Protein AF-A0A954C1U7-F1 (afdb_monomer_lite)

pLDDT: mean 88.23, std 14.97, range [43.31, 98.62]

Secondary structure (DSSP, 8-state):
--HHHHHHHHHHHHHHHHHHHHHIIIIIS--HHHHHHHHHHHHHHHHHHHHHS-HHHHHTTT-S--

Radius of gyration: 14.23 Å; chains: 1; bounding box: 32×27×35 Å

Foldseek 3Di:
DDPLQVVLVVLVVLLVVLVVQLCCCVPPVVNNVSNVVSVVVSVVSVVVVCVVDPVVSNVVSVPDDD

Structure (mmCIF, N/CA/C/O backbone):
data_AF-A0A954C1U7-F1
#
_entry.id   AF-A0A954C1U7-F1
#
loop_
_atom_site.group_PDB
_atom_site.id
_atom_site.type_symbol
_atom_site.label_atom_id
_atom_site.label_alt_id
_atom_site.label_comp_id
_atom_site.label_asym_id
_atom_site.label_entity_id
_atom_site.label_seq_id
_atom_site.pdbx_PDB_ins_code
_atom_site.Cartn_x
_atom_site.Cartn_y
_atom_site.Cartn_z
_atom_site.occupancy
_atom_site.B_iso_or_equiv
_atom_site.auth_seq_id
_atom_site.auth_comp_id
_atom_site.auth_asym_id
_atom_site.auth_atom_id
_atom_site.pdbx_PDB_model_num
ATOM 1 N N . MET A 1 1 ? 9.712 10.853 -21.474 1.00 60.25 1 MET A N 1
ATOM 2 C CA . MET A 1 1 ? 9.324 10.169 -20.218 1.00 60.25 1 MET A CA 1
ATOM 3 C C . MET A 1 1 ? 9.395 8.667 -20.459 1.00 60.25 1 MET A C 1
ATOM 5 O O . MET A 1 1 ? 8.700 8.186 -21.339 1.00 60.25 1 MET A O 1
ATOM 9 N N . ASN A 1 2 ? 10.288 7.950 -19.770 1.00 83.94 2 ASN A N 1
ATOM 10 C CA . ASN A 1 2 ? 10.406 6.489 -19.886 1.00 83.94 2 ASN A CA 1
ATOM 11 C C . ASN A 1 2 ? 9.195 5.825 -19.192 1.00 83.94 2 ASN A C 1
ATOM 13 O O . ASN A 1 2 ? 8.818 6.264 -18.104 1.00 83.94 2 ASN A O 1
ATOM 17 N N . VAL A 1 3 ? 8.598 4.794 -19.803 1.00 85.56 3 VAL A N 1
ATOM 18 C CA . VAL A 1 3 ? 7.470 4.020 -19.244 1.00 85.56 3 VAL A CA 1
ATOM 19 C C . VAL A 1 3 ? 7.772 3.553 -17.819 1.00 85.56 3 VAL A C 1
ATOM 21 O O . VAL A 1 3 ? 6.938 3.709 -16.932 1.00 85.56 3 VAL A O 1
ATOM 24 N N . THR A 1 4 ? 8.991 3.091 -17.553 1.00 85.25 4 THR A N 1
ATOM 25 C CA . THR A 1 4 ? 9.387 2.614 -16.224 1.00 85.25 4 THR A CA 1
ATOM 26 C C . THR A 1 4 ? 9.441 3.737 -15.184 1.00 85.25 4 THR A C 1
ATOM 28 O O . THR A 1 4 ? 9.066 3.540 -14.032 1.00 85.25 4 THR A O 1
ATOM 31 N N . ARG A 1 5 ? 9.800 4.957 -15.604 1.00 84.19 5 ARG A N 1
ATOM 32 C CA . ARG A 1 5 ? 9.768 6.158 -14.752 1.00 84.19 5 ARG A CA 1
ATOM 33 C C . ARG A 1 5 ? 8.339 6.590 -14.432 1.00 84.19 5 ARG A C 1
ATOM 35 O O . ARG A 1 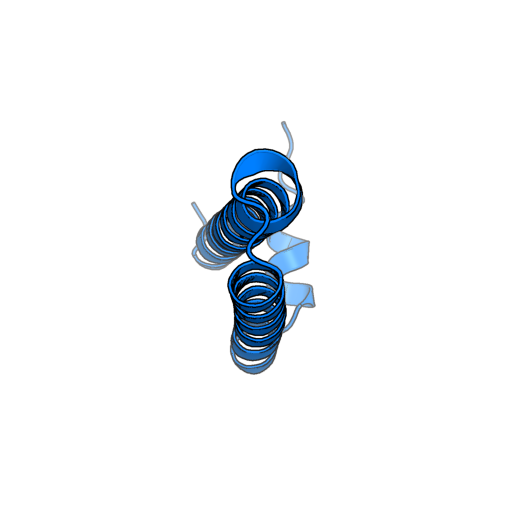5 ? 8.049 7.006 -13.316 1.00 84.19 5 ARG A O 1
ATOM 42 N N . ALA A 1 6 ? 7.449 6.500 -15.421 1.00 87.50 6 ALA A N 1
ATOM 43 C CA . ALA A 1 6 ? 6.029 6.779 -15.243 1.00 87.50 6 ALA A CA 1
ATOM 44 C C . ALA A 1 6 ? 5.394 5.807 -14.242 1.00 87.50 6 ALA A C 1
ATOM 46 O O . ALA A 1 6 ? 4.640 6.227 -13.365 1.00 87.50 6 ALA A O 1
ATOM 47 N N . LEU A 1 7 ? 5.737 4.522 -14.361 1.00 90.12 7 LEU A N 1
ATOM 48 C CA . LEU A 1 7 ? 5.294 3.475 -13.449 1.00 90.12 7 LEU A CA 1
ATOM 49 C C . LEU A 1 7 ? 5.807 3.709 -12.026 1.00 90.12 7 LEU A C 1
ATOM 51 O O . LEU A 1 7 ? 4.997 3.700 -11.106 1.00 90.12 7 LEU A O 1
ATOM 55 N N . ASP A 1 8 ? 7.099 3.995 -11.842 1.00 89.12 8 ASP A N 1
ATOM 56 C CA . ASP A 1 8 ? 7.668 4.272 -10.515 1.00 89.12 8 ASP A CA 1
ATOM 57 C C . ASP A 1 8 ? 7.019 5.497 -9.849 1.00 89.12 8 ASP A C 1
ATOM 59 O O . ASP A 1 8 ? 6.583 5.438 -8.697 1.00 89.12 8 ASP A O 1
ATOM 63 N N . ALA A 1 9 ? 6.859 6.594 -10.597 1.00 90.12 9 ALA A N 1
ATOM 64 C CA . ALA A 1 9 ? 6.211 7.801 -10.093 1.00 90.12 9 ALA A CA 1
ATOM 65 C C . ALA A 1 9 ? 4.751 7.547 -9.679 1.00 90.12 9 ALA A C 1
ATOM 67 O O . ALA A 1 9 ? 4.307 8.022 -8.631 1.00 90.12 9 ALA A O 1
ATOM 68 N N . ASN A 1 10 ? 3.997 6.791 -10.481 1.00 92.94 10 ASN A N 1
ATOM 69 C CA . ASN A 1 10 ? 2.608 6.458 -10.172 1.00 92.94 10 ASN A CA 1
ATOM 70 C C . ASN A 1 10 ? 2.491 5.468 -9.010 1.00 92.94 10 ASN A C 1
ATOM 72 O O . ASN A 1 10 ? 1.608 5.643 -8.170 1.00 92.94 10 ASN A 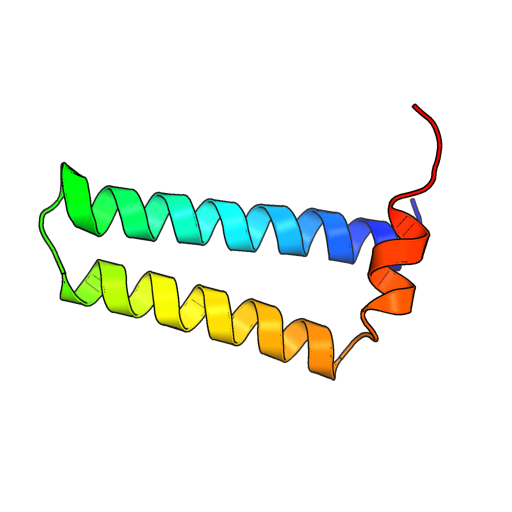O 1
ATOM 76 N N . LEU A 1 11 ? 3.395 4.487 -8.912 1.00 93.94 11 LEU A N 1
ATOM 77 C CA . LEU A 1 11 ? 3.467 3.585 -7.766 1.00 93.94 11 LEU A CA 1
ATOM 78 C C . LEU A 1 11 ? 3.700 4.382 -6.479 1.00 93.94 11 LEU A C 1
ATOM 80 O O . LEU A 1 11 ? 2.921 4.251 -5.540 1.00 93.94 11 LEU A O 1
ATOM 84 N N . ASN A 1 12 ? 4.698 5.269 -6.448 1.00 93.50 12 ASN A N 1
ATOM 85 C CA . ASN A 1 12 ? 4.986 6.090 -5.269 1.00 93.50 12 ASN A CA 1
ATOM 86 C C . ASN A 1 12 ? 3.777 6.946 -4.850 1.00 93.50 12 ASN A C 1
ATOM 88 O O . ASN A 1 12 ? 3.419 6.970 -3.673 1.00 93.50 12 ASN A O 1
ATOM 92 N N . ARG A 1 13 ? 3.093 7.591 -5.806 1.00 96.31 13 ARG A N 1
ATOM 93 C CA . ARG A 1 13 ? 1.872 8.372 -5.527 1.00 96.31 13 ARG A CA 1
ATOM 94 C C . ARG A 1 13 ? 0.743 7.512 -4.967 1.00 96.31 13 ARG A C 1
ATOM 96 O O . ARG A 1 13 ? 0.084 7.930 -4.019 1.00 96.31 13 ARG A O 1
ATOM 103 N N . ALA A 1 14 ? 0.515 6.329 -5.533 1.00 97.00 14 ALA A N 1
ATOM 104 C CA . ALA A 1 14 ? -0.526 5.420 -5.063 1.00 97.00 14 ALA A CA 1
ATOM 105 C C . ALA A 1 14 ? -0.243 4.931 -3.634 1.00 97.00 14 ALA A C 1
ATOM 107 O O . ALA A 1 14 ? -1.142 4.925 -2.791 1.00 97.00 14 ALA A O 1
ATOM 108 N N . LEU A 1 15 ? 1.009 4.569 -3.338 1.00 97.06 15 LEU A N 1
ATOM 109 C CA . LEU A 1 15 ? 1.413 4.132 -2.002 1.00 97.06 15 LEU A CA 1
ATOM 110 C C . LEU A 1 15 ? 1.277 5.255 -0.969 1.00 97.06 15 LEU A C 1
ATOM 112 O O . LEU A 1 15 ? 0.796 4.998 0.135 1.00 97.06 15 LEU A O 1
ATOM 116 N N . GLU A 1 16 ? 1.638 6.488 -1.330 1.00 98.31 16 GLU A N 1
ATOM 117 C CA . GLU A 1 16 ? 1.488 7.648 -0.449 1.00 98.31 16 GLU A CA 1
ATOM 118 C C . GLU A 1 16 ? 0.015 8.009 -0.226 1.00 98.31 16 GLU A C 1
ATOM 120 O O . GLU A 1 16 ? -0.403 8.218 0.911 1.00 98.31 16 GLU A O 1
ATOM 125 N N . ALA A 1 17 ? -0.814 7.983 -1.273 1.00 98.31 17 ALA A N 1
ATOM 126 C CA . ALA A 1 17 ? -2.254 8.190 -1.136 1.00 98.31 17 ALA A CA 1
ATOM 127 C C . ALA A 1 17 ? -2.886 7.157 -0.186 1.00 98.31 17 ALA A C 1
ATOM 129 O O . ALA A 1 17 ? -3.669 7.514 0.694 1.00 98.31 17 ALA A O 1
ATOM 130 N N . LEU A 1 18 ? -2.504 5.881 -0.299 1.00 98.56 18 LEU A N 1
ATOM 131 C CA . LEU A 1 18 ? -2.973 4.831 0.609 1.00 98.56 18 LEU A CA 1
ATOM 132 C C . LEU A 1 18 ? -2.475 5.030 2.047 1.00 98.56 18 LEU A C 1
ATOM 134 O O . LEU A 1 18 ? -3.211 4.722 2.984 1.00 98.56 18 LEU A O 1
ATOM 138 N N . ARG A 1 19 ? -1.262 5.566 2.236 1.00 98.44 19 ARG A N 1
ATOM 139 C CA . ARG A 1 19 ? -0.741 5.943 3.559 1.00 98.44 19 ARG A CA 1
ATOM 140 C C . ARG A 1 19 ? -1.566 7.074 4.176 1.00 98.44 19 ARG A C 1
ATOM 142 O O . ARG A 1 19 ? -1.941 6.981 5.339 1.00 98.44 19 ARG A O 1
ATOM 149 N N . VAL A 1 20 ? -1.919 8.092 3.392 1.00 98.56 20 VAL A N 1
ATOM 150 C CA . VAL A 1 20 ? -2.791 9.190 3.841 1.00 98.56 20 VAL A CA 1
ATOM 151 C C . VAL A 1 20 ? -4.179 8.671 4.225 1.00 98.56 20 VAL A C 1
ATOM 153 O O . VAL A 1 20 ? -4.704 9.055 5.266 1.00 98.56 20 VAL A O 1
ATOM 156 N N . VAL A 1 21 ? -4.763 7.760 3.439 1.00 98.50 21 VAL A N 1
ATOM 157 C CA . VAL A 1 21 ? -6.046 7.120 3.784 1.00 98.50 21 VAL A CA 1
ATOM 158 C C . VAL A 1 21 ? -5.931 6.293 5.071 1.00 98.50 21 VAL A C 1
ATOM 160 O O . VAL A 1 21 ? -6.829 6.353 5.912 1.00 98.50 21 VAL A O 1
ATOM 163 N N . GLU A 1 22 ? -4.835 5.548 5.255 1.00 98.50 22 GLU A N 1
ATOM 164 C CA . GLU A 1 22 ? -4.543 4.796 6.485 1.00 98.50 22 GLU A CA 1
ATOM 165 C C . GLU A 1 22 ? -4.487 5.724 7.710 1.00 98.50 22 GLU A C 1
ATOM 167 O O . GLU A 1 22 ? -5.161 5.458 8.711 1.00 98.50 22 GLU A O 1
ATOM 172 N N . ASP A 1 23 ? -3.739 6.825 7.616 1.00 98.62 23 ASP A N 1
ATOM 173 C CA . ASP A 1 23 ? -3.584 7.807 8.691 1.00 98.62 23 ASP A CA 1
ATOM 174 C C . ASP A 1 23 ? -4.900 8.536 8.982 1.00 98.62 23 ASP A C 1
ATOM 176 O O . ASP A 1 23 ? -5.295 8.659 10.140 1.00 98.62 23 ASP A O 1
ATOM 180 N N . TYR A 1 24 ? -5.641 8.950 7.952 1.00 98.62 24 TYR A N 1
ATOM 181 C CA . TYR A 1 24 ? -6.947 9.591 8.114 1.00 98.62 24 TYR A CA 1
ATOM 18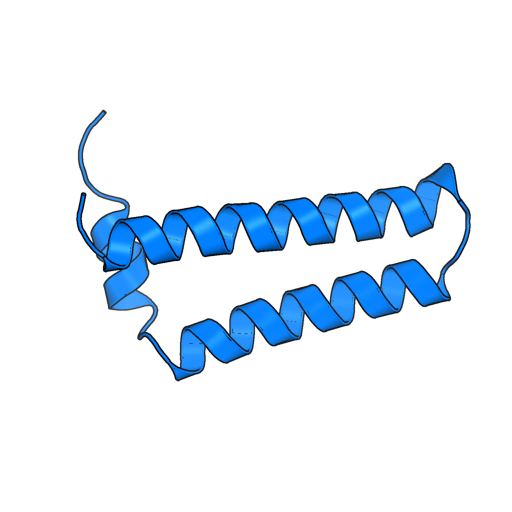2 C C . TYR A 1 24 ? -7.945 8.660 8.817 1.00 98.62 24 TYR A C 1
ATO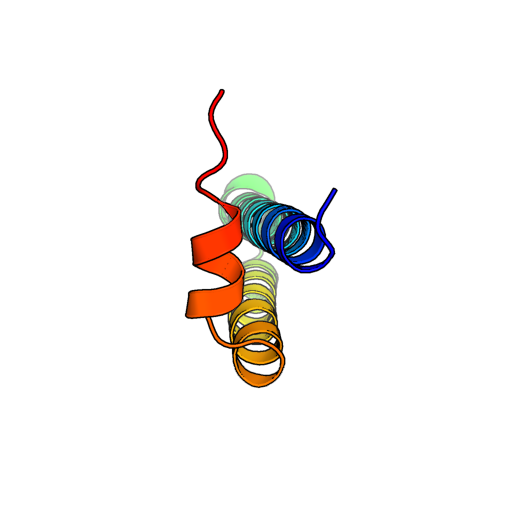M 184 O O . TYR A 1 24 ? -8.614 9.052 9.778 1.00 98.62 24 TYR A O 1
ATOM 192 N N . ALA A 1 25 ? -8.002 7.392 8.401 1.00 98.44 25 ALA A N 1
ATOM 193 C CA . ALA A 1 25 ? -8.849 6.393 9.038 1.00 98.44 25 ALA A CA 1
ATOM 194 C C . ALA A 1 25 ? -8.445 6.126 10.497 1.00 98.44 25 ALA A C 1
ATOM 196 O O . ALA A 1 25 ? -9.321 5.887 11.331 1.00 98.44 25 ALA A O 1
ATOM 197 N N . ARG A 1 26 ? -7.144 6.163 10.815 1.00 97.75 26 ARG A N 1
ATOM 198 C CA . ARG A 1 26 ? -6.623 5.919 12.166 1.00 97.75 26 ARG A CA 1
ATOM 199 C C . ARG A 1 26 ? -6.837 7.104 13.102 1.00 97.75 26 ARG A C 1
ATOM 201 O O . ARG A 1 26 ? -7.296 6.898 14.220 1.00 97.75 26 ARG A O 1
ATOM 208 N N . PHE A 1 27 ? -6.488 8.306 12.658 1.00 97.88 27 PHE A N 1
ATOM 209 C CA . PHE A 1 27 ? -6.339 9.471 13.529 1.00 97.88 27 PHE A CA 1
ATOM 210 C C . PHE A 1 27 ? -7.513 10.446 13.463 1.00 97.88 27 PHE A C 1
ATOM 212 O O . PHE A 1 27 ? -7.768 11.127 14.449 1.00 97.88 27 PHE A O 1
ATOM 219 N N . VAL A 1 28 ? -8.239 10.509 12.341 1.00 98.25 28 VAL A N 1
ATOM 220 C CA . VAL A 1 28 ? -9.361 11.450 12.174 1.00 98.25 28 VAL A CA 1
ATOM 221 C C . VAL A 1 28 ? -10.700 10.745 12.353 1.00 98.25 28 VAL A C 1
ATOM 223 O O . VAL A 1 28 ? -11.524 11.170 13.154 1.00 98.25 28 VAL A O 1
ATOM 226 N N . VAL A 1 29 ? -10.922 9.642 11.632 1.00 97.69 29 VAL A N 1
ATOM 227 C CA . VAL A 1 29 ? -12.222 8.942 11.642 1.00 97.69 29 VAL A CA 1
ATOM 228 C C . VAL A 1 29 ? -12.317 7.903 12.766 1.00 97.69 29 VAL A C 1
ATOM 230 O O . VAL A 1 29 ? -13.415 7.493 13.135 1.00 97.69 29 VAL A O 1
ATOM 233 N N . GLY A 1 30 ? -11.187 7.424 13.296 1.00 97.25 30 GLY A N 1
ATOM 234 C CA . GLY A 1 30 ? -11.169 6.397 14.344 1.00 97.25 30 GLY A CA 1
ATOM 235 C C . GLY A 1 30 ? -11.730 5.041 13.891 1.00 97.25 30 GLY A C 1
ATOM 236 O O . GLY A 1 30 ? -12.342 4.321 14.677 1.00 97.25 30 GLY A O 1
ATOM 237 N N . ARG A 1 31 ? -11.549 4.669 12.613 1.00 98.00 31 ARG A N 1
ATOM 238 C CA . ARG A 1 31 ? -12.020 3.399 12.026 1.00 98.00 31 ARG A CA 1
ATOM 239 C C . ARG A 1 31 ? -10.853 2.431 11.803 1.00 98.00 31 ARG A C 1
ATOM 241 O O . ARG A 1 31 ? -10.343 2.329 10.683 1.00 98.00 31 ARG A O 1
ATOM 248 N N . PRO A 1 32 ? -10.457 1.637 12.815 1.00 95.94 32 PRO A N 1
ATOM 249 C CA . PRO A 1 32 ? -9.282 0.767 12.721 1.00 95.94 32 PRO A CA 1
ATOM 250 C C . PRO A 1 32 ? -9.404 -0.312 11.634 1.00 95.94 32 PRO A C 1
ATOM 252 O O . PRO A 1 32 ? -8.395 -0.731 11.074 1.00 95.94 32 PRO A O 1
ATOM 255 N N . GLY A 1 33 ? -10.625 -0.745 11.293 1.00 98.19 33 GLY A N 1
ATOM 256 C CA . GLY A 1 33 ? -10.858 -1.658 10.167 1.00 98.19 33 GLY A CA 1
ATOM 257 C C . GLY A 1 33 ? -10.463 -1.053 8.817 1.00 98.19 33 GLY A C 1
ATOM 258 O O . GLY A 1 33 ? -9.760 -1.699 8.045 1.00 98.19 33 GLY A O 1
ATOM 259 N N . ALA A 1 34 ? -10.834 0.207 8.571 1.00 97.94 34 ALA A N 1
ATOM 260 C CA . ALA A 1 34 ? -10.487 0.917 7.341 1.00 97.94 34 ALA A CA 1
ATOM 261 C C . ALA A 1 34 ? -8.978 1.191 7.254 1.00 97.94 34 ALA A C 1
ATOM 263 O O . ALA A 1 34 ? -8.380 0.983 6.202 1.00 97.94 34 ALA A O 1
ATOM 264 N N . ALA A 1 35 ? -8.337 1.550 8.373 1.00 98.38 35 ALA A N 1
ATOM 265 C CA . ALA A 1 35 ? -6.883 1.710 8.420 1.00 98.38 35 ALA A CA 1
ATOM 266 C C . ALA A 1 35 ? -6.148 0.398 8.075 1.00 98.38 35 ALA A C 1
ATOM 268 O O . ALA A 1 35 ? -5.213 0.397 7.276 1.00 98.38 35 ALA A O 1
ATOM 269 N N . ARG A 1 36 ? -6.598 -0.747 8.618 1.00 98.56 36 ARG A N 1
ATOM 270 C CA . ARG A 1 36 ? -6.033 -2.065 8.268 1.00 98.56 36 ARG A CA 1
ATOM 271 C C . ARG A 1 36 ? -6.238 -2.413 6.797 1.00 98.56 36 ARG A C 1
ATOM 273 O O . ARG A 1 36 ? -5.321 -2.941 6.175 1.00 98.56 36 ARG A O 1
ATOM 280 N N . GLN A 1 37 ? -7.410 -2.113 6.245 1.00 98.50 37 GLN A N 1
ATOM 281 C CA . GLN A 1 37 ? -7.703 -2.360 4.837 1.00 98.50 37 GLN A CA 1
ATOM 282 C C . GLN A 1 37 ? -6.817 -1.505 3.920 1.00 98.50 37 GLN A C 1
ATOM 284 O O . GLN A 1 37 ? -6.219 -2.044 2.993 1.00 98.50 37 GLN A O 1
ATOM 289 N N . ALA A 1 38 ? -6.655 -0.211 4.212 1.00 98.31 38 ALA A N 1
ATOM 290 C CA . ALA A 1 38 ? -5.763 0.676 3.464 1.00 98.31 38 ALA A CA 1
ATOM 291 C C . ALA A 1 38 ? -4.307 0.182 3.501 1.00 98.31 38 ALA A C 1
ATOM 293 O O . ALA A 1 38 ? -3.660 0.080 2.457 1.00 98.31 38 ALA A O 1
ATOM 294 N N . LYS A 1 39 ? -3.824 -0.234 4.680 1.00 98.31 39 LYS A N 1
ATOM 295 C CA . LYS A 1 39 ? -2.506 -0.863 4.836 1.00 98.31 39 LYS A CA 1
ATOM 296 C C . LYS A 1 39 ? -2.367 -2.126 3.976 1.00 98.31 39 LYS A C 1
ATOM 298 O O . LYS A 1 39 ? -1.360 -2.292 3.292 1.00 98.31 39 LYS A O 1
ATOM 303 N N . ALA A 1 40 ? -3.365 -3.011 3.995 1.00 98.56 40 ALA A N 1
ATOM 304 C CA . ALA A 1 40 ? -3.348 -4.249 3.216 1.00 98.56 40 ALA A CA 1
ATOM 305 C C . ALA A 1 40 ? -3.312 -3.975 1.704 1.00 98.56 40 ALA A C 1
ATOM 307 O O . ALA A 1 40 ? -2.487 -4.557 1.003 1.00 98.56 40 ALA A O 1
ATOM 308 N N . ILE A 1 41 ? -4.130 -3.037 1.215 1.00 98.44 41 ILE A N 1
ATOM 309 C CA . ILE A 1 41 ? -4.135 -2.623 -0.197 1.00 98.44 41 ILE A CA 1
ATOM 310 C C . ILE A 1 41 ? -2.779 -2.025 -0.586 1.00 98.44 41 ILE A C 1
ATOM 312 O O . ILE A 1 41 ? -2.260 -2.342 -1.654 1.00 98.44 41 ILE A O 1
ATOM 316 N N . ARG A 1 42 ? -2.159 -1.217 0.285 1.00 98.19 42 ARG A N 1
ATOM 317 C CA . ARG A 1 42 ? -0.825 -0.639 0.053 1.00 98.19 42 ARG A CA 1
ATOM 318 C C . ARG A 1 42 ? 0.244 -1.714 -0.126 1.00 98.19 42 ARG A C 1
ATOM 320 O O . ARG A 1 42 ? 1.019 -1.644 -1.076 1.00 98.19 42 ARG A O 1
ATOM 327 N N . HIS A 1 43 ? 0.257 -2.730 0.737 1.00 97.81 43 HIS A N 1
ATOM 328 C CA . HIS A 1 43 ? 1.177 -3.863 0.602 1.00 97.81 43 HIS A CA 1
ATOM 329 C C . HIS A 1 43 ? 0.898 -4.698 -0.653 1.00 97.81 43 HIS A C 1
ATOM 331 O O . HIS A 1 43 ? 1.838 -5.017 -1.3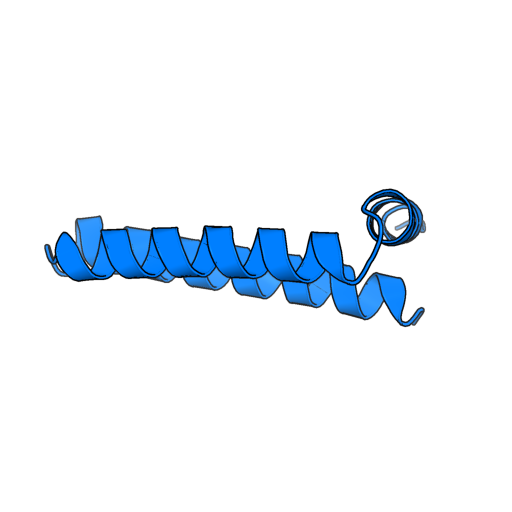76 1.00 97.81 43 HIS A O 1
ATOM 337 N N . ALA A 1 44 ? -0.371 -4.998 -0.944 1.00 97.81 44 ALA A N 1
ATOM 338 C CA . ALA A 1 44 ? -0.756 -5.755 -2.134 1.00 97.81 44 ALA A CA 1
ATOM 339 C C . ALA A 1 44 ? -0.381 -5.017 -3.429 1.00 97.81 44 ALA A C 1
ATOM 341 O O . ALA A 1 44 ? 0.138 -5.629 -4.354 1.00 97.81 44 ALA A O 1
ATOM 342 N N . THR A 1 45 ? -0.567 -3.694 -3.470 1.00 96.31 45 THR A N 1
ATOM 343 C CA . THR A 1 45 ? -0.193 -2.847 -4.614 1.00 96.31 45 THR A CA 1
ATOM 344 C C . THR A 1 45 ? 1.314 -2.883 -4.852 1.00 96.31 45 THR A C 1
ATOM 346 O O . THR A 1 45 ? 1.758 -3.102 -5.975 1.00 96.31 45 THR A O 1
ATOM 349 N N . HIS A 1 46 ? 2.111 -2.708 -3.793 1.00 94.62 46 HIS A N 1
ATOM 350 C CA . HIS A 1 46 ? 3.568 -2.777 -3.894 1.00 94.62 46 HIS A CA 1
ATOM 351 C C . HIS A 1 46 ? 4.044 -4.160 -4.366 1.00 94.62 46 HIS A C 1
ATOM 353 O O . HIS A 1 46 ? 4.895 -4.246 -5.248 1.00 94.62 46 HIS A O 1
ATOM 359 N N . ALA A 1 47 ? 3.487 -5.238 -3.803 1.00 94.75 47 ALA A N 1
ATOM 360 C CA . ALA A 1 47 ? 3.833 -6.605 -4.186 1.00 94.75 47 ALA A CA 1
ATOM 361 C C . ALA A 1 47 ? 3.473 -6.900 -5.650 1.00 94.75 47 ALA A C 1
ATOM 363 O O . ALA A 1 47 ? 4.335 -7.334 -6.406 1.00 94.75 47 ALA A O 1
ATOM 364 N N . ALA A 1 48 ? 2.249 -6.567 -6.072 1.00 94.25 48 ALA A N 1
ATOM 365 C CA . ALA A 1 48 ? 1.784 -6.797 -7.438 1.00 94.25 48 ALA A CA 1
ATOM 366 C C . ALA A 1 48 ? 2.662 -6.086 -8.478 1.00 94.25 48 ALA A C 1
ATOM 368 O O . ALA A 1 48 ? 2.986 -6.657 -9.515 1.00 94.25 48 ALA A O 1
ATOM 369 N N . VAL A 1 49 ? 3.101 -4.851 -8.209 1.00 92.38 49 VAL A N 1
ATOM 370 C CA . VAL A 1 49 ? 4.001 -4.156 -9.142 1.00 92.38 49 VAL A CA 1
ATOM 371 C C . VAL A 1 49 ? 5.392 -4.790 -9.168 1.00 92.38 49 VAL A C 1
ATOM 373 O O . VAL A 1 49 ? 5.977 -4.893 -10.242 1.00 92.38 49 VAL A O 1
ATOM 376 N N . HIS A 1 50 ? 5.903 -5.267 -8.032 1.00 88.94 50 HIS A N 1
ATOM 377 C CA . HIS A 1 50 ? 7.195 -5.955 -7.977 1.00 88.94 50 HIS A CA 1
ATOM 378 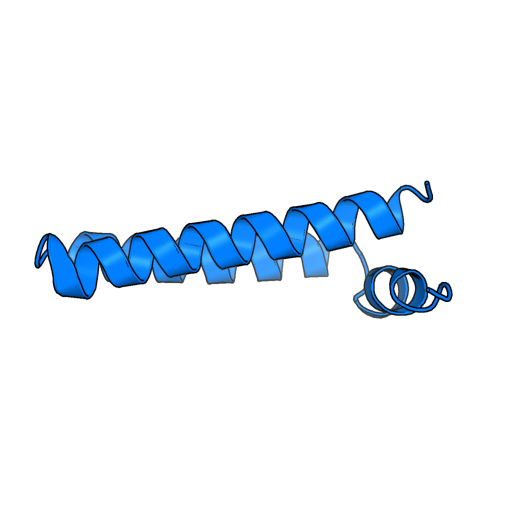C C . HIS A 1 50 ? 7.178 -7.330 -8.676 1.00 88.94 50 HIS A C 1
ATOM 380 O O . HIS A 1 50 ? 8.210 -7.788 -9.163 1.00 88.94 50 HIS A O 1
ATOM 386 N N . GLU A 1 51 ? 6.024 -7.998 -8.748 1.00 91.62 51 GLU A N 1
ATOM 387 C CA . GLU A 1 51 ? 5.851 -9.222 -9.544 1.00 91.62 51 GLU A CA 1
ATOM 388 C C . GLU A 1 51 ? 5.870 -8.939 -11.053 1.00 91.62 51 GLU A C 1
ATOM 390 O O . GLU A 1 51 ? 6.380 -9.742 -11.831 1.00 91.62 51 GLU A O 1
ATOM 395 N N . LEU A 1 52 ? 5.335 -7.789 -11.470 1.00 88.94 52 LEU A N 1
ATOM 396 C CA . LEU A 1 52 ? 5.226 -7.407 -12.880 1.00 88.94 52 LEU A CA 1
ATOM 397 C C . LEU A 1 52 ? 6.493 -6.744 -13.428 1.00 88.94 52 LEU A C 1
ATOM 399 O O . LEU A 1 52 ? 6.796 -6.868 -14.614 1.00 88.94 52 LEU A O 1
ATOM 403 N N . VAL A 1 53 ? 7.213 -5.999 -12.588 1.00 87.75 53 VAL A N 1
ATOM 404 C CA . VAL A 1 53 ? 8.375 -5.206 -12.988 1.00 87.75 53 VAL A CA 1
ATOM 405 C C . VAL A 1 53 ? 9.493 -5.394 -11.960 1.00 87.75 53 VAL A C 1
ATOM 407 O O . VAL A 1 53 ? 9.304 -5.053 -10.791 1.00 87.75 53 VAL A O 1
ATOM 410 N N . PRO A 1 54 ? 10.686 -5.871 -12.369 1.00 85.19 54 PRO A N 1
ATOM 411 C CA . PRO A 1 54 ? 11.824 -5.983 -11.465 1.00 85.19 54 PRO A CA 1
ATOM 412 C C . PRO A 1 54 ? 12.157 -4.633 -10.823 1.00 85.19 54 PRO A C 1
ATOM 414 O O . PRO A 1 54 ? 12.272 -3.624 -11.524 1.00 85.19 54 PRO A O 1
ATOM 417 N N . ALA A 1 55 ? 12.397 -4.611 -9.509 1.00 78.25 55 ALA A N 1
ATOM 418 C CA . ALA A 1 55 ? 12.726 -3.380 -8.785 1.00 78.25 55 ALA A CA 1
ATOM 419 C C . ALA A 1 55 ? 13.900 -2.605 -9.407 1.00 78.25 55 ALA A C 1
ATOM 421 O O . ALA A 1 55 ? 13.868 -1.379 -9.455 1.00 78.25 55 ALA A O 1
ATOM 422 N N . ALA A 1 56 ? 14.902 -3.304 -9.950 1.00 76.19 56 ALA A N 1
ATOM 423 C CA . ALA A 1 56 ? 16.041 -2.686 -10.631 1.00 76.19 56 ALA A CA 1
ATOM 424 C C . ALA A 1 56 ? 15.629 -1.820 -11.838 1.00 76.19 56 ALA A C 1
ATOM 426 O O . ALA A 1 56 ? 16.236 -0.780 -12.082 1.00 76.19 56 ALA A O 1
ATOM 427 N N . ALA A 1 57 ? 14.571 -2.204 -12.560 1.00 77.06 57 ALA A N 1
ATOM 428 C CA . ALA A 1 57 ? 14.058 -1.424 -13.680 1.00 77.06 57 ALA A CA 1
ATOM 429 C C . ALA A 1 57 ? 13.392 -0.121 -13.197 1.00 77.06 57 ALA A C 1
ATOM 431 O O . ALA A 1 57 ? 13.574 0.926 -13.817 1.00 77.06 57 ALA A O 1
ATOM 432 N N . LEU A 1 58 ? 12.666 -0.171 -12.072 1.00 71.62 58 LEU A N 1
ATOM 433 C CA . LEU A 1 58 ? 12.016 0.992 -11.448 1.00 71.62 58 LEU A CA 1
ATOM 434 C C . LEU A 1 58 ? 13.035 1.950 -10.812 1.00 71.62 58 LEU A C 1
ATOM 436 O O . LEU A 1 58 ? 12.925 3.162 -10.981 1.00 71.62 58 LEU A O 1
ATOM 440 N N . LEU A 1 59 ? 14.056 1.411 -10.137 1.00 67.94 59 LEU A N 1
ATOM 441 C CA . LEU A 1 59 ? 15.114 2.182 -9.476 1.00 67.94 59 LEU A CA 1
ATOM 442 C C . LEU A 1 59 ? 16.044 2.875 -10.476 1.00 67.94 59 LEU A C 1
ATOM 444 O O . LEU A 1 59 ? 16.325 4.056 -10.304 1.00 67.94 59 LEU A O 1
ATOM 448 N N . GLY A 1 60 ? 16.438 2.202 -11.564 1.00 59.06 60 GLY A N 1
ATOM 449 C CA . GLY A 1 60 ? 17.284 2.801 -12.607 1.00 59.06 60 GLY A CA 1
ATOM 450 C C . GLY A 1 60 ? 16.622 3.967 -13.354 1.00 59.06 60 GLY A C 1
ATOM 451 O O . GLY A 1 60 ? 17.290 4.728 -14.046 1.00 59.06 60 GLY A O 1
ATOM 452 N N . ALA A 1 61 ? 15.306 4.143 -13.205 1.00 57.41 61 ALA A N 1
ATOM 453 C CA . ALA A 1 61 ? 14.581 5.286 -13.742 1.00 57.41 61 ALA A CA 1
ATOM 454 C C . ALA A 1 61 ? 14.558 6.503 -12.796 1.00 57.41 61 ALA A C 1
ATOM 456 O O . ALA A 1 61 ? 14.121 7.573 -13.227 1.00 57.41 61 ALA A O 1
ATOM 457 N N . ARG A 1 62 ? 15.001 6.361 -11.537 1.00 60.44 62 ARG A N 1
ATOM 458 C CA . ARG A 1 62 ? 15.068 7.454 -10.549 1.00 60.44 62 ARG A CA 1
ATOM 459 C C . ARG A 1 62 ? 16.280 8.366 -10.779 1.00 60.44 62 ARG A C 1
ATOM 461 O O . ARG A 1 62 ? 16.174 9.563 -10.531 1.00 60.44 62 ARG A O 1
ATOM 468 N N . ASP A 1 63 ? 17.345 7.839 -11.384 1.00 51.59 63 ASP A N 1
ATOM 469 C CA . ASP A 1 63 ? 18.604 8.543 -11.668 1.00 51.59 63 ASP A CA 1
ATOM 470 C C . ASP A 1 63 ? 18.592 9.291 -13.016 1.00 51.59 63 ASP A C 1
ATOM 472 O O . ASP A 1 63 ? 19.435 9.066 -13.878 1.00 51.59 63 ASP A O 1
ATOM 476 N N . ALA A 1 64 ? 17.645 10.207 -13.236 1.00 48.34 64 ALA A N 1
ATOM 477 C CA . ALA A 1 64 ? 17.968 11.324 -14.135 1.00 48.34 64 ALA A CA 1
ATOM 478 C C . ALA A 1 64 ? 17.839 12.615 -13.348 1.00 48.34 64 ALA A C 1
ATOM 480 O O . ALA A 1 64 ? 16.725 12.986 -12.974 1.00 48.34 64 ALA A O 1
ATOM 481 N N . GLU A 1 65 ? 19.023 13.140 -13.037 1.00 43.84 65 GLU A N 1
ATOM 482 C CA . GLU A 1 65 ? 19.415 14.544 -12.939 1.00 43.84 65 GLU A CA 1
ATOM 483 C C . GLU A 1 65 ? 18.245 15.527 -12.837 1.00 43.84 65 GLU A C 1
ATOM 485 O O . GLU A 1 65 ? 17.442 15.678 -13.764 1.00 43.84 65 GLU A O 1
ATOM 490 N N . GLY A 1 66 ? 18.173 16.180 -11.675 1.00 43.31 66 GLY A N 1
ATOM 491 C CA . GLY A 1 66 ? 17.558 17.499 -11.568 1.00 43.31 66 GLY A CA 1
ATOM 492 C C . GLY A 1 66 ? 18.426 18.560 -12.229 1.00 43.31 66 GLY A C 1
ATOM 493 O O . GLY A 1 66 ? 19.649 18.325 -12.351 1.00 43.31 66 GLY A O 1
#

Sequence (66 aa):
MNVTRALDANLNRALEALRVVEDYARFVVGRPGAARQAKAIRHATHAAVHELVPAAALLGARDAEG